Protein AF-A0A372JVY8-F1 (afdb_monomer)

Sequence (72 aa):
MALASLGVSLNAHAATRDEQEKACRGDAMKFCSADIPDKDKITACMKQHKSELSPGCRAMFKPDNQSSGQSD

Mean predicted aligned error: 11.06 Å

Nearest PDB structures (foldseek):
  4v4b-assembly1_BP  TM=3.095E-01  e=8.633E+00  Saccharomyces cerevisiae
  1x59-assembly1_A  TM=2.773E-01  e=8.633E+00  Homo sapiens

Solvent-accessible surface area (backbone atoms only — not comparable to full-atom values): 4642 Å² total; per-residue (Å²): 140,82,88,81,79,82,77,80,81,76,77,78,77,71,78,45,52,67,58,20,50,53,40,38,52,54,39,39,58,73,76,26,47,90,33,63,88,42,63,67,53,32,52,53,44,49,62,74,41,44,89,75,38,51,73,54,29,36,52,77,75,48,96,75,93,76,92,70,67,87,77,128

pLDDT: mean 77.88, std 17.15, range [40.41, 95.62]

Radius o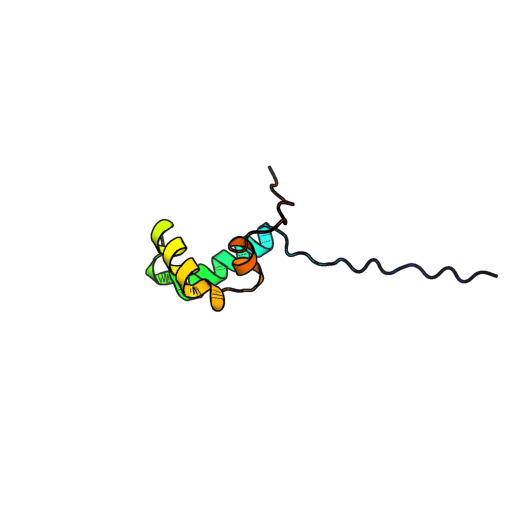f gyration: 17.7 Å; Cα contacts (8 Å, |Δi|>4): 45; chains: 1; bounding box: 55×44×28 Å

Structure (mmCIF, N/CA/C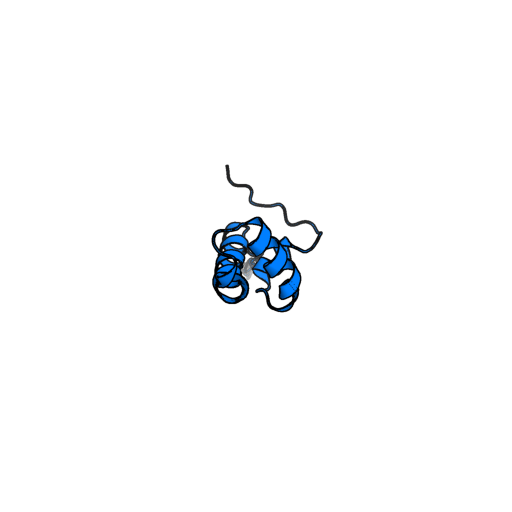/O backbone):
data_AF-A0A372JVY8-F1
#
_entry.id   AF-A0A372JVY8-F1
#
loop_
_atom_site.group_PDB
_atom_site.id
_atom_site.type_symbol
_atom_site.label_atom_id
_atom_site.label_alt_id
_atom_site.label_comp_id
_atom_site.label_asym_id
_atom_site.label_entity_id
_atom_site.label_seq_id
_atom_site.pdbx_PDB_ins_code
_atom_site.Cartn_x
_atom_site.Cartn_y
_atom_site.Cartn_z
_atom_site.occupancy
_atom_site.B_iso_or_equiv
_atom_site.auth_seq_id
_atom_site.auth_comp_id
_atom_site.auth_asym_id
_atom_site.auth_atom_id
_atom_site.pdbx_PDB_model_num
ATOM 1 N N . MET A 1 1 ? 44.970 28.599 4.799 1.00 54.22 1 MET A N 1
ATOM 2 C CA . MET A 1 1 ? 43.853 29.072 3.945 1.00 54.22 1 MET A CA 1
ATOM 3 C C . MET A 1 1 ? 43.868 28.181 2.704 1.00 54.22 1 MET A C 1
ATOM 5 O O . MET A 1 1 ? 44.916 28.130 2.090 1.00 54.22 1 MET A O 1
ATOM 9 N N . ALA A 1 2 ? 42.880 27.374 2.321 1.00 49.56 2 ALA A N 1
ATOM 10 C CA . ALA A 1 2 ? 41.522 27.128 2.796 1.00 49.56 2 ALA A CA 1
ATOM 11 C C . ALA A 1 2 ? 41.197 25.627 2.595 1.00 49.56 2 ALA A C 1
ATOM 13 O O . ALA A 1 2 ? 41.541 25.057 1.564 1.00 49.56 2 ALA A O 1
ATOM 14 N N . LEU A 1 3 ? 40.565 24.995 3.587 1.00 57.03 3 LEU A N 1
ATOM 15 C CA . LEU A 1 3 ? 40.025 23.635 3.499 1.00 57.03 3 LEU A CA 1
ATOM 16 C C . LEU A 1 3 ? 38.560 23.765 3.064 1.00 57.03 3 LEU A C 1
ATOM 18 O O . LEU A 1 3 ? 37.724 24.166 3.869 1.00 57.03 3 LEU A O 1
ATOM 22 N N . ALA A 1 4 ? 38.254 23.498 1.795 1.00 59.38 4 ALA A N 1
ATOM 23 C CA . ALA A 1 4 ? 36.878 23.465 1.306 1.00 59.38 4 ALA A CA 1
ATOM 24 C C . ALA A 1 4 ? 36.383 22.013 1.311 1.00 59.38 4 ALA A C 1
ATOM 26 O O . ALA A 1 4 ? 36.685 21.232 0.411 1.00 59.38 4 ALA A O 1
ATOM 27 N N . SER A 1 5 ? 35.670 21.648 2.373 1.00 62.25 5 SER A N 1
ATOM 28 C CA . SER A 1 5 ? 35.014 20.353 2.539 1.00 62.25 5 SER A CA 1
ATOM 29 C C . SER A 1 5 ? 33.943 20.170 1.461 1.00 62.25 5 SER A C 1
ATOM 31 O O . SER A 1 5 ? 32.988 20.945 1.403 1.00 62.25 5 SER A O 1
ATOM 33 N N . LEU A 1 6 ? 34.086 19.148 0.613 1.00 67.25 6 LEU A N 1
ATOM 34 C CA . LEU A 1 6 ? 33.034 18.748 -0.318 1.00 67.25 6 LEU A CA 1
ATOM 35 C C . LEU A 1 6 ? 31.839 18.233 0.494 1.00 67.25 6 LEU A C 1
ATOM 37 O O . LEU A 1 6 ? 31.949 17.255 1.233 1.00 67.25 6 LEU A O 1
ATOM 41 N N . GLY A 1 7 ? 30.708 18.929 0.382 1.00 59.53 7 GLY A N 1
ATOM 42 C CA . GLY A 1 7 ? 29.456 18.541 1.016 1.00 59.53 7 GLY A CA 1
ATOM 43 C C . GLY A 1 7 ? 28.944 17.218 0.450 1.00 59.53 7 GLY A C 1
ATOM 44 O O . GLY A 1 7 ? 28.725 17.094 -0.752 1.00 59.53 7 GLY A O 1
ATOM 45 N N . VAL A 1 8 ? 28.733 16.233 1.321 1.00 58.12 8 VAL A N 1
ATOM 46 C CA . VAL A 1 8 ? 27.947 15.037 1.005 1.00 58.12 8 VAL A CA 1
ATOM 47 C C . VAL A 1 8 ? 26.489 15.471 0.876 1.00 58.12 8 VAL A C 1
ATOM 49 O O . VAL A 1 8 ? 25.833 15.779 1.872 1.00 58.12 8 VAL A O 1
ATOM 52 N N . SER A 1 9 ? 25.975 15.517 -0.353 1.00 63.66 9 SER A N 1
ATOM 53 C CA . SER A 1 9 ? 24.536 15.557 -0.595 1.00 63.66 9 SER A CA 1
ATOM 54 C C . SER A 1 9 ? 23.945 14.240 -0.099 1.00 63.66 9 SER A C 1
ATOM 56 O O . SER A 1 9 ? 24.062 13.201 -0.745 1.00 63.66 9 SER A O 1
ATOM 58 N N . LEU A 1 10 ? 23.348 14.271 1.090 1.00 56.41 10 LEU A N 1
ATOM 59 C CA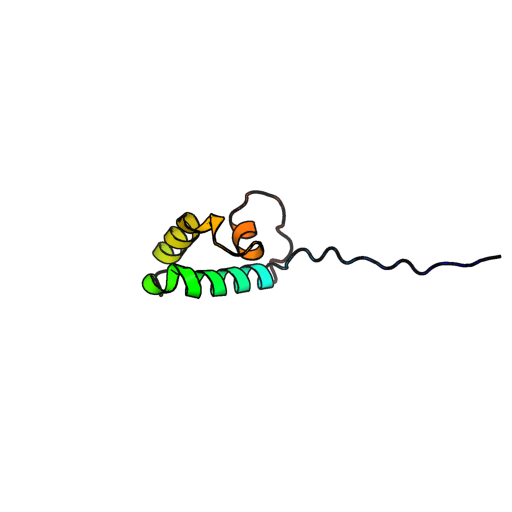 . LEU A 1 10 ? 22.550 13.169 1.597 1.00 56.41 10 LEU A CA 1
ATOM 60 C C . LEU A 1 10 ? 21.270 13.139 0.754 1.00 56.41 10 LEU A C 1
ATOM 62 O O . LEU A 1 10 ? 20.353 13.926 0.984 1.00 56.41 10 LEU A O 1
ATOM 66 N N . ASN A 1 11 ? 21.224 12.275 -0.263 1.00 55.03 11 ASN A N 1
ATOM 67 C CA . ASN A 1 11 ? 19.977 11.961 -0.947 1.00 55.03 11 ASN A CA 1
ATOM 68 C C . ASN A 1 11 ? 18.992 11.467 0.116 1.00 55.03 11 ASN A C 1
ATOM 70 O O . ASN A 1 11 ? 19.091 10.336 0.601 1.00 55.03 11 ASN A O 1
ATOM 74 N N . ALA A 1 12 ? 18.041 12.319 0.491 1.00 54.59 12 ALA A N 1
ATOM 75 C CA . ALA A 1 12 ? 16.812 11.871 1.108 1.00 54.59 12 ALA A CA 1
ATOM 76 C C . ALA A 1 12 ? 16.146 10.961 0.071 1.00 54.59 12 ALA A C 1
ATOM 78 O O . ALA A 1 12 ? 15.585 11.437 -0.914 1.00 54.59 12 ALA A O 1
ATOM 79 N N . HIS A 1 13 ? 16.310 9.647 0.232 1.00 53.22 13 HIS A N 1
ATOM 80 C CA . HIS A 1 13 ? 15.701 8.648 -0.635 1.00 53.22 13 HIS A CA 1
ATOM 81 C C . HIS A 1 13 ? 14.208 8.616 -0.321 1.00 53.22 13 HIS A C 1
ATOM 83 O O . HIS A 1 13 ? 13.711 7.745 0.389 1.00 53.22 13 HIS A O 1
ATOM 89 N N . ALA A 1 14 ? 13.490 9.615 -0.817 1.00 60.47 14 ALA A N 1
ATOM 90 C CA . ALA A 1 14 ? 12.070 9.483 -1.014 1.00 60.47 14 ALA A CA 1
ATOM 91 C C . ALA A 1 14 ? 11.875 8.300 -1.971 1.00 60.47 14 ALA A C 1
ATOM 93 O O . ALA A 1 14 ? 12.410 8.312 -3.082 1.00 60.47 14 ALA A O 1
ATOM 94 N N . ALA A 1 15 ? 11.196 7.244 -1.515 1.00 66.69 15 ALA A N 1
ATOM 95 C CA . ALA A 1 15 ? 10.924 6.084 -2.353 1.00 66.69 15 ALA A CA 1
ATOM 96 C C . ALA A 1 15 ? 10.226 6.563 -3.632 1.00 66.69 15 ALA A C 1
ATOM 98 O O . ALA A 1 15 ? 9.214 7.267 -3.556 1.00 66.69 15 ALA A O 1
ATOM 99 N N . THR A 1 16 ? 10.780 6.218 -4.794 1.00 80.88 16 THR A N 1
ATOM 100 C CA . THR A 1 16 ? 10.190 6.583 -6.086 1.00 80.88 16 THR A CA 1
ATOM 101 C C . THR A 1 16 ? 8.816 5.931 -6.228 1.00 80.88 16 THR A C 1
ATOM 103 O O . THR A 1 16 ? 8.512 4.944 -5.551 1.00 80.88 16 THR A O 1
ATOM 106 N N . ARG A 1 17 ? 7.959 6.456 -7.115 1.00 78.25 17 ARG A N 1
ATOM 107 C CA . ARG A 1 17 ? 6.650 5.835 -7.372 1.00 78.25 17 ARG A CA 1
ATOM 108 C C . ARG A 1 17 ? 6.833 4.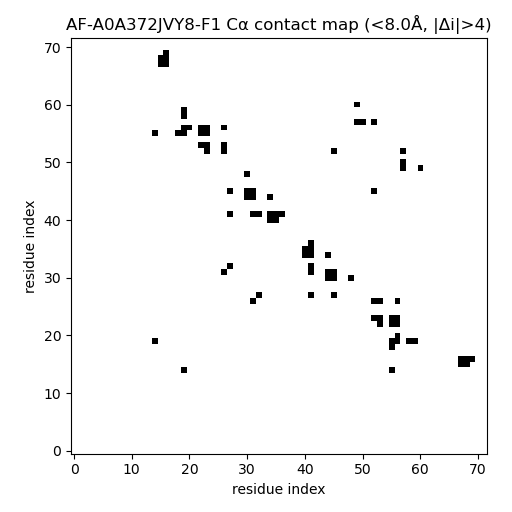357 -7.773 1.00 78.25 17 ARG A C 1
ATOM 110 O O . ARG A 1 17 ? 6.136 3.498 -7.235 1.00 78.25 17 ARG A O 1
ATOM 117 N N . ASP A 1 18 ? 7.786 4.056 -8.652 1.00 83.38 18 ASP A N 1
ATOM 118 C CA . ASP A 1 18 ? 8.093 2.683 -9.078 1.00 83.38 18 ASP A CA 1
ATOM 119 C C . ASP A 1 18 ? 8.385 1.753 -7.888 1.00 83.38 18 ASP A C 1
ATOM 121 O O . ASP A 1 18 ? 7.738 0.716 -7.724 1.00 83.38 18 ASP A O 1
ATOM 125 N N . GLU A 1 19 ? 9.255 2.185 -6.974 1.00 82.94 19 GLU A N 1
ATOM 126 C CA . GLU A 1 19 ? 9.577 1.428 -5.763 1.00 82.94 19 GLU A CA 1
ATOM 127 C C . GLU A 1 19 ? 8.343 1.229 -4.869 1.00 82.94 19 GLU A C 1
ATOM 129 O O . GLU A 1 19 ? 8.117 0.135 -4.348 1.00 82.94 19 GLU A O 1
ATOM 134 N N . GLN A 1 20 ? 7.486 2.247 -4.735 1.00 83.94 20 GLN A N 1
ATOM 135 C CA . GLN A 1 20 ? 6.225 2.130 -3.996 1.00 83.94 20 GLN A CA 1
ATOM 136 C C . GLN A 1 20 ? 5.236 1.170 -4.678 1.00 83.94 20 GLN A C 1
ATOM 138 O O . GLN A 1 20 ? 4.517 0.435 -4.001 1.00 83.94 20 GLN A O 1
ATOM 143 N N . GLU A 1 21 ? 5.184 1.144 -6.013 1.00 85.69 21 GLU A N 1
ATOM 144 C CA . GLU A 1 21 ? 4.333 0.213 -6.761 1.00 85.69 21 GLU A CA 1
ATOM 145 C C . GLU A 1 21 ? 4.818 -1.224 -6.603 1.00 85.69 21 GLU A C 1
ATOM 147 O O . GLU A 1 21 ? 4.028 -2.128 -6.322 1.00 85.69 21 GLU A O 1
ATOM 152 N N . LYS A 1 22 ? 6.127 -1.434 -6.729 1.00 88.69 22 LYS A N 1
ATOM 153 C CA . LYS A 1 22 ? 6.761 -2.733 -6.533 1.00 88.69 22 LYS A CA 1
ATOM 154 C C . LYS A 1 22 ? 6.560 -3.241 -5.109 1.00 88.69 22 LYS A C 1
ATOM 156 O O . LYS A 1 22 ? 6.247 -4.420 -4.928 1.00 88.69 22 LYS A O 1
ATOM 161 N N . ALA A 1 23 ? 6.647 -2.353 -4.120 1.00 89.12 23 ALA A N 1
ATOM 162 C CA . ALA A 1 23 ? 6.319 -2.660 -2.735 1.00 89.12 23 ALA A CA 1
ATOM 163 C C . ALA A 1 23 ? 4.848 -3.092 -2.590 1.00 89.12 23 ALA A C 1
ATOM 165 O O . ALA A 1 23 ? 4.575 -4.164 -2.052 1.00 89.12 23 ALA A O 1
ATOM 166 N N . CYS A 1 24 ? 3.908 -2.340 -3.176 1.00 90.88 24 CYS A N 1
ATOM 167 C CA . CYS A 1 24 ? 2.492 -2.713 -3.185 1.00 90.88 24 CYS A CA 1
ATOM 168 C C . CYS A 1 24 ? 2.214 -4.047 -3.877 1.00 90.88 24 CYS A C 1
ATOM 170 O O . CYS A 1 24 ? 1.369 -4.806 -3.413 1.00 90.88 24 CYS A O 1
ATOM 172 N N . ARG A 1 25 ? 2.924 -4.362 -4.965 1.00 90.94 25 ARG A N 1
ATOM 173 C CA . ARG A 1 25 ? 2.805 -5.648 -5.660 1.00 90.94 25 ARG A CA 1
ATOM 174 C C . ARG A 1 25 ? 3.271 -6.800 -4.768 1.00 90.94 25 ARG A C 1
ATOM 176 O O . ARG A 1 25 ? 2.582 -7.812 -4.690 1.00 90.94 25 ARG A O 1
ATOM 183 N N . GLY A 1 26 ? 4.403 -6.642 -4.080 1.00 92.12 26 GLY A N 1
ATOM 184 C CA . GLY A 1 26 ? 4.901 -7.632 -3.122 1.00 92.12 26 GLY A CA 1
AT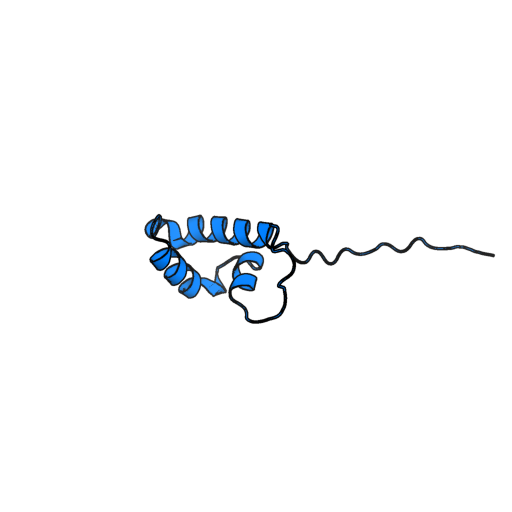OM 185 C C . GLY A 1 26 ? 3.936 -7.854 -1.955 1.00 92.12 26 GLY A C 1
ATOM 186 O O . GLY A 1 26 ? 3.628 -8.998 -1.621 1.00 92.12 26 GLY A O 1
ATOM 187 N N . ASP A 1 27 ? 3.399 -6.770 -1.393 1.00 93.06 27 ASP A N 1
ATOM 188 C CA . ASP A 1 27 ? 2.418 -6.837 -0.310 1.00 93.06 27 ASP A CA 1
ATOM 189 C C . ASP A 1 27 ? 1.097 -7.477 -0.767 1.00 93.06 27 ASP A C 1
ATOM 191 O O . ASP A 1 27 ? 0.561 -8.342 -0.080 1.00 93.06 27 ASP A O 1
ATOM 195 N N . ALA A 1 28 ? 0.594 -7.125 -1.953 1.00 92.69 28 ALA A N 1
ATOM 196 C CA . ALA A 1 28 ? -0.621 -7.720 -2.507 1.00 92.69 28 ALA A CA 1
ATOM 197 C C . ALA A 1 28 ? -0.475 -9.236 -2.705 1.00 92.69 28 ALA A C 1
ATOM 199 O O . ALA A 1 28 ? -1.381 -9.986 -2.363 1.00 92.69 28 ALA A O 1
ATOM 200 N N . MET A 1 29 ? 0.675 -9.710 -3.188 1.00 93.69 29 MET A N 1
ATOM 201 C CA . MET A 1 29 ? 0.938 -11.151 -3.315 1.00 93.69 29 MET A CA 1
ATOM 202 C C . MET A 1 29 ? 1.032 -11.840 -1.947 1.00 93.69 29 MET A C 1
ATOM 204 O O . MET A 1 29 ? 0.604 -12.983 -1.789 1.00 93.69 29 MET A O 1
ATOM 208 N N . LYS A 1 30 ? 1.588 -11.154 -0.945 1.00 93.81 30 LYS A N 1
ATOM 209 C CA . LYS A 1 30 ? 1.795 -11.707 0.396 1.00 93.81 30 LYS A CA 1
ATOM 210 C C . LYS A 1 30 ? 0.507 -11.786 1.217 1.00 93.81 30 LYS A C 1
ATOM 212 O O . LYS A 1 30 ? 0.299 -12.792 1.888 1.00 93.81 30 LYS A O 1
ATOM 217 N N . PHE A 1 31 ? -0.313 -10.738 1.184 1.00 94.00 31 PHE A N 1
ATOM 218 C CA . PHE A 1 31 ? -1.498 -10.598 2.036 1.00 94.00 31 PHE A CA 1
ATOM 219 C C . PHE A 1 31 ? -2.811 -10.855 1.285 1.00 94.00 31 PHE A C 1
ATOM 221 O O . PHE A 1 31 ? -3.740 -11.403 1.864 1.00 94.00 31 PHE A O 1
ATOM 228 N N . CYS A 1 32 ? -2.876 -10.513 -0.004 1.00 95.62 32 CYS A N 1
ATOM 229 C CA . CYS A 1 32 ? -4.104 -10.506 -0.809 1.00 95.62 32 CYS A CA 1
ATOM 230 C C . CYS A 1 32 ? -4.053 -11.490 -1.992 1.00 95.62 32 CYS A C 1
ATOM 232 O O .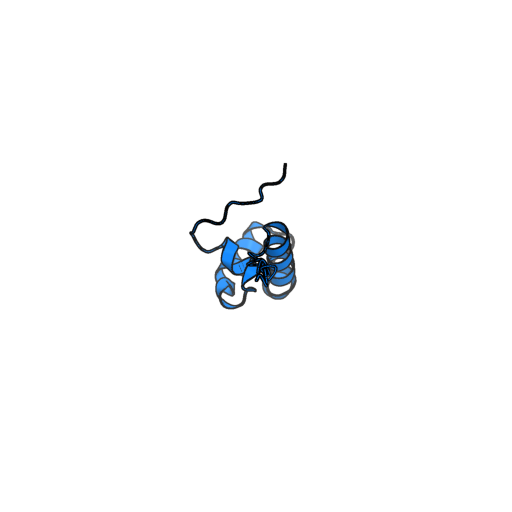 CYS A 1 32 ? -4.742 -11.297 -2.993 1.00 95.62 32 CYS A O 1
ATOM 234 N N . SER A 1 33 ? -3.225 -12.543 -1.926 1.00 94.44 33 SER A N 1
ATOM 235 C CA . SER A 1 33 ? -3.072 -13.492 -3.043 1.00 94.44 33 SER A CA 1
ATOM 236 C C . SER A 1 33 ? -4.350 -14.259 -3.374 1.00 94.44 33 SER A C 1
ATOM 238 O O . SER A 1 33 ? -4.552 -14.617 -4.531 1.00 94.44 33 SER A O 1
ATOM 240 N N . ALA A 1 34 ? -5.228 -14.459 -2.389 1.00 94.94 34 ALA A N 1
ATOM 241 C CA . ALA A 1 34 ? -6.536 -15.085 -2.577 1.00 94.94 34 ALA A CA 1
ATOM 242 C C . ALA A 1 34 ? -7.492 -14.247 -3.447 1.00 94.94 34 ALA A C 1
ATOM 244 O O . ALA A 1 34 ? -8.423 -14.794 -4.034 1.00 94.94 34 ALA A O 1
ATOM 245 N N . ASP A 1 35 ? -7.252 -12.939 -3.546 1.00 94.12 35 ASP A N 1
ATOM 246 C CA . ASP A 1 35 ? -8.077 -12.007 -4.313 1.00 94.12 35 ASP A CA 1
ATOM 247 C C . ASP A 1 35 ? -7.568 -11.805 -5.748 1.00 94.12 35 ASP A C 1
ATOM 249 O O . ASP A 1 35 ? -8.244 -11.184 -6.563 1.00 94.12 35 ASP A O 1
ATOM 253 N N . ILE A 1 36 ? -6.396 -12.345 -6.103 1.00 89.62 36 ILE A N 1
ATOM 254 C CA . ILE A 1 36 ? -5.858 -12.276 -7.468 1.00 89.62 36 ILE A CA 1
ATOM 255 C C . ILE A 1 36 ? -6.708 -13.146 -8.406 1.00 89.62 36 ILE A C 1
ATOM 257 O O . ILE A 1 36 ? -6.984 -14.298 -8.076 1.00 89.62 36 ILE A O 1
ATOM 261 N N . PRO A 1 37 ? -7.077 -12.658 -9.609 1.00 91.88 37 PRO A N 1
ATOM 262 C CA . PRO A 1 37 ? -6.634 -11.419 -10.268 1.00 91.88 37 PRO A CA 1
ATOM 263 C C . PRO A 1 37 ? -7.581 -10.210 -10.109 1.00 91.88 37 PRO A C 1
ATOM 265 O O . PRO A 1 37 ? -7.436 -9.226 -10.836 1.00 91.88 37 PRO A O 1
ATOM 268 N N . ASP A 1 38 ? -8.554 -10.264 -9.200 1.00 94.50 38 ASP A N 1
ATOM 269 C CA . ASP A 1 38 ? -9.569 -9.225 -9.017 1.00 94.50 38 ASP A CA 1
ATOM 270 C C . ASP A 1 38 ? -8.979 -7.969 -8.350 1.00 94.50 38 ASP A C 1
ATOM 272 O O . ASP A 1 38 ? -8.731 -7.909 -7.145 1.00 94.50 38 ASP A O 1
ATOM 276 N N . LYS A 1 39 ? -8.755 -6.926 -9.156 1.00 89.00 39 LYS A N 1
ATOM 277 C CA . LYS A 1 39 ? -8.177 -5.655 -8.693 1.00 89.00 39 LYS A CA 1
ATOM 278 C C . LYS A 1 39 ? -9.022 -4.947 -7.635 1.00 89.00 39 LYS A C 1
ATOM 280 O O . LYS A 1 39 ? -8.450 -4.251 -6.792 1.00 89.00 39 LYS A O 1
ATOM 285 N N . ASP A 1 40 ? -10.343 -5.088 -7.680 1.00 92.31 40 ASP A N 1
ATOM 286 C CA . ASP A 1 40 ? -11.239 -4.413 -6.742 1.00 92.31 40 ASP A CA 1
ATOM 287 C C . ASP A 1 40 ? -11.134 -5.075 -5.366 1.00 92.31 40 ASP A C 1
ATOM 289 O O . ASP A 1 40 ? -10.872 -4.410 -4.357 1.00 92.31 40 ASP A O 1
ATOM 293 N N . LYS A 1 41 ? -11.165 -6.414 -5.348 1.00 95.00 41 LYS A N 1
ATOM 294 C CA . LYS A 1 41 ? -10.942 -7.201 -4.131 1.00 95.00 41 LYS A CA 1
ATOM 295 C C . LYS A 1 41 ? -9.546 -7.012 -3.552 1.00 95.00 41 LYS A C 1
ATOM 297 O O . LYS A 1 41 ? -9.428 -6.781 -2.351 1.00 95.00 41 LYS A O 1
ATOM 302 N N . ILE A 1 42 ? -8.501 -6.996 -4.385 1.00 92.44 42 ILE A N 1
ATOM 303 C CA . ILE A 1 42 ? -7.134 -6.699 -3.928 1.00 92.44 42 ILE A CA 1
ATOM 304 C C . ILE A 1 42 ? -7.090 -5.316 -3.274 1.00 92.44 42 ILE A C 1
ATOM 306 O O . ILE A 1 42 ? -6.520 -5.157 -2.199 1.00 92.44 42 ILE A O 1
ATO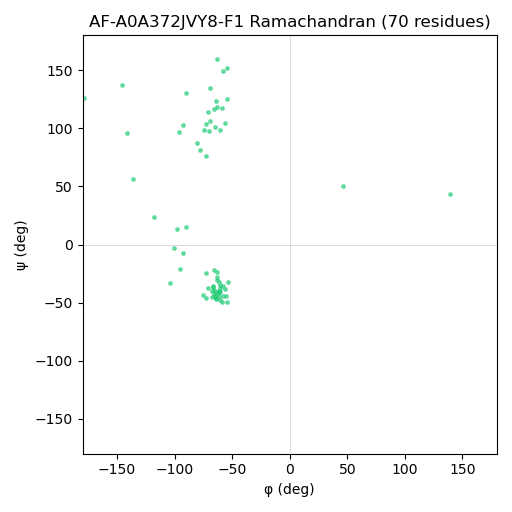M 310 N N . THR A 1 43 ? -7.721 -4.307 -3.878 1.00 90.44 43 THR A N 1
ATOM 311 C CA . THR A 1 43 ? -7.745 -2.950 -3.318 1.00 90.44 43 THR A CA 1
ATOM 312 C C . THR A 1 43 ? -8.478 -2.909 -1.975 1.00 90.44 43 THR A C 1
ATOM 314 O O . THR A 1 43 ? -8.024 -2.232 -1.049 1.00 90.44 43 THR A O 1
ATOM 317 N N . ALA A 1 44 ? -9.591 -3.633 -1.837 1.00 94.25 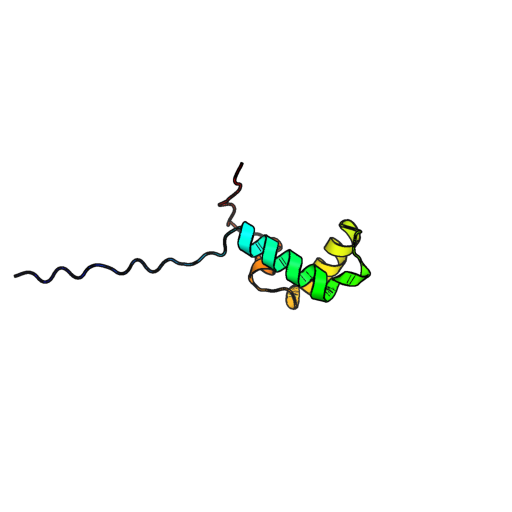44 ALA A N 1
ATOM 318 C CA . ALA A 1 44 ? -10.309 -3.765 -0.573 1.00 94.25 44 ALA A CA 1
ATOM 319 C C . ALA A 1 44 ? -9.458 -4.476 0.495 1.00 94.25 44 ALA A C 1
ATOM 321 O O . ALA A 1 44 ? -9.319 -3.952 1.602 1.00 94.25 44 ALA A O 1
ATOM 322 N N . CYS A 1 45 ? -8.819 -5.594 0.144 1.00 95.12 45 CYS A N 1
ATOM 323 C CA . CYS A 1 45 ? -7.905 -6.326 1.017 1.00 95.12 45 CYS A CA 1
ATOM 324 C C . CYS A 1 45 ? -6.731 -5.441 1.471 1.00 95.12 45 CYS A C 1
ATOM 326 O O . CYS A 1 45 ? -6.490 -5.279 2.666 1.00 95.12 45 CYS A O 1
ATOM 328 N N . MET A 1 46 ? -6.049 -4.750 0.554 1.00 92.50 46 MET A N 1
ATOM 329 C CA . MET A 1 46 ? -4.930 -3.865 0.902 1.00 92.50 46 MET A CA 1
ATOM 330 C C . MET A 1 46 ? -5.350 -2.719 1.832 1.00 92.50 46 MET A C 1
ATOM 332 O O . MET A 1 46 ? -4.584 -2.325 2.711 1.00 92.50 46 MET A O 1
ATOM 336 N N . LYS A 1 47 ? -6.572 -2.189 1.682 1.00 91.44 47 LYS A N 1
ATOM 337 C CA . LYS A 1 47 ? -7.120 -1.182 2.607 1.00 91.44 47 LYS A CA 1
ATOM 338 C C . LYS A 1 47 ? -7.338 -1.753 4.009 1.00 91.44 47 LYS A C 1
ATOM 340 O O . LYS A 1 47 ? -7.054 -1.049 4.977 1.00 91.44 47 LYS A O 1
ATOM 345 N N . GLN A 1 48 ? -7.802 -2.997 4.122 1.00 93.19 48 GLN A N 1
ATOM 346 C CA . GLN A 1 48 ? -7.964 -3.691 5.405 1.00 93.19 48 GLN A CA 1
ATOM 347 C C . GLN A 1 48 ? -6.606 -3.978 6.062 1.00 93.19 48 GLN A C 1
ATOM 349 O O . GLN A 1 48 ? -6.440 -3.744 7.255 1.00 93.19 48 GLN A O 1
ATOM 354 N N . HIS A 1 49 ? -5.607 -4.362 5.267 1.00 92.88 49 HIS A N 1
ATOM 355 C CA . HIS A 1 49 ? -4.250 -4.676 5.723 1.00 92.88 49 HIS A CA 1
ATOM 356 C C . HIS A 1 49 ? -3.296 -3.471 5.729 1.00 92.88 49 HIS A C 1
ATOM 358 O O . HIS A 1 49 ? -2.083 -3.637 5.845 1.00 92.88 49 HIS A O 1
ATOM 364 N N . LYS A 1 50 ? -3.795 -2.229 5.642 1.00 89.88 50 LYS A N 1
ATOM 365 C CA . LYS A 1 50 ? -2.969 -1.011 5.493 1.00 89.88 50 LYS A CA 1
ATOM 366 C C . LYS A 1 50 ? -1.876 -0.859 6.563 1.00 89.88 50 LYS A C 1
ATOM 368 O O . LYS A 1 50 ? -0.818 -0.294 6.283 1.00 89.88 50 LYS A O 1
ATOM 373 N N . SER A 1 51 ? -2.117 -1.336 7.784 1.00 90.31 51 SER A N 1
ATOM 374 C CA . SER A 1 51 ? -1.142 -1.351 8.886 1.00 90.31 51 SER A CA 1
ATOM 375 C C . SER A 1 51 ? -0.028 -2.389 8.723 1.00 90.31 51 SER A C 1
ATOM 377 O O . SER A 1 51 ? 1.053 -2.194 9.280 1.00 90.31 51 SER A O 1
ATOM 379 N N . GLU A 1 52 ? -0.275 -3.451 7.961 1.00 91.12 52 GLU A N 1
ATOM 380 C CA . GLU A 1 52 ? 0.651 -4.559 7.690 1.00 91.12 52 GLU A CA 1
ATOM 381 C C . GLU A 1 52 ? 1.435 -4.365 6.387 1.00 91.12 52 GLU A C 1
ATOM 383 O O . GLU A 1 52 ? 2.524 -4.915 6.244 1.00 91.12 52 GLU A O 1
ATOM 388 N N . LEU A 1 53 ? 0.930 -3.528 5.471 1.00 91.06 53 LEU A N 1
ATOM 389 C CA . LEU A 1 53 ? 1.639 -3.154 4.245 1.00 91.06 53 LEU A CA 1
ATOM 390 C C . LEU A 1 53 ? 3.000 -2.523 4.546 1.00 91.06 53 LEU A C 1
ATOM 392 O O . LEU A 1 53 ? 3.162 -1.789 5.528 1.00 91.06 53 LEU A O 1
ATOM 396 N N . SER A 1 54 ? 3.952 -2.709 3.636 1.00 90.12 54 SER A N 1
ATOM 397 C CA . SER A 1 54 ? 5.244 -2.034 3.680 1.00 90.12 54 SER A CA 1
ATOM 398 C C . SER A 1 54 ? 5.095 -0.501 3.760 1.00 90.12 54 SER A C 1
ATOM 400 O O . SER A 1 54 ? 4.114 0.067 3.263 1.00 90.12 54 SER A O 1
ATOM 402 N N . PRO A 1 55 ? 6.066 0.220 4.353 1.00 87.75 55 PRO A N 1
ATOM 403 C CA . PRO A 1 55 ? 6.020 1.681 4.441 1.00 87.75 55 PRO A CA 1
ATOM 404 C C . PRO A 1 55 ? 5.873 2.362 3.073 1.00 87.75 55 PRO A C 1
ATOM 406 O O . PRO A 1 55 ? 5.121 3.329 2.954 1.00 87.75 55 PRO A O 1
ATOM 409 N N . GLY A 1 56 ? 6.540 1.818 2.046 1.00 86.62 56 GLY A N 1
ATOM 410 C CA . GLY A 1 56 ? 6.460 2.304 0.669 1.00 86.62 56 GLY A CA 1
ATOM 411 C C . GLY A 1 56 ? 5.058 2.158 0.085 1.00 86.62 56 GLY A C 1
ATOM 412 O O . GLY A 1 56 ? 4.518 3.122 -0.448 1.00 86.62 56 GLY A O 1
ATOM 413 N N . CYS A 1 57 ? 4.410 1.004 0.263 1.00 90.25 57 CYS A N 1
ATOM 414 C CA . CYS A 1 57 ? 3.044 0.845 -0.220 1.00 90.25 57 CYS A CA 1
ATOM 415 C C . CYS A 1 57 ? 2.032 1.663 0.594 1.00 90.25 57 CYS A C 1
ATOM 417 O O . CYS A 1 57 ? 1.101 2.254 0.054 1.00 90.25 57 CYS A O 1
ATOM 419 N N . ARG A 1 58 ? 2.224 1.763 1.912 1.00 89.00 58 ARG A N 1
ATOM 420 C CA . ARG A 1 58 ? 1.338 2.526 2.800 1.00 89.00 58 ARG A CA 1
ATOM 421 C C . ARG A 1 58 ? 1.320 4.019 2.474 1.00 89.00 58 ARG A C 1
ATOM 423 O O . ARG A 1 58 ? 0.288 4.658 2.688 1.00 89.00 58 ARG A O 1
ATOM 430 N N . ALA A 1 59 ? 2.430 4.558 1.965 1.00 84.94 59 ALA A N 1
ATOM 431 C CA . ALA A 1 59 ? 2.529 5.940 1.503 1.00 84.94 59 ALA A CA 1
ATOM 432 C C . ALA A 1 59 ? 1.508 6.250 0.393 1.00 84.94 59 ALA A C 1
ATOM 434 O O . ALA A 1 59 ? 0.883 7.303 0.442 1.00 84.94 59 ALA A O 1
ATOM 435 N N . MET A 1 60 ? 1.211 5.290 -0.491 1.00 81.50 60 MET A N 1
ATOM 436 C CA . MET A 1 60 ? 0.195 5.430 -1.549 1.00 81.50 60 MET A CA 1
ATOM 437 C C . MET A 1 60 ? -1.231 5.637 -1.022 1.00 81.50 60 MET A C 1
ATOM 439 O O . MET A 1 60 ? -2.089 6.162 -1.727 1.00 81.50 60 MET A O 1
ATOM 443 N N . PHE A 1 61 ? -1.507 5.212 0.212 1.00 83.31 61 PHE A N 1
ATOM 444 C CA . PHE A 1 61 ? -2.820 5.338 0.848 1.00 83.31 61 PHE A CA 1
ATOM 445 C C . PHE A 1 61 ? -2.897 6.515 1.828 1.00 83.31 61 PHE A C 1
ATOM 447 O O . PHE A 1 61 ? -3.936 6.703 2.474 1.00 83.31 61 PHE A O 1
ATOM 454 N N . LYS A 1 62 ? -1.803 7.250 2.048 1.00 76.81 62 LYS A N 1
ATOM 455 C CA . LYS A 1 62 ? -1.803 8.454 2.881 1.00 76.81 62 LYS A CA 1
ATOM 456 C C . LYS A 1 62 ? -2.102 9.666 1.991 1.00 76.81 62 LYS A C 1
ATOM 458 O O . LYS A 1 62 ? -1.454 9.817 0.961 1.00 76.81 62 LYS A O 1
ATOM 463 N N . PRO A 1 63 ? -3.050 10.539 2.367 1.00 60.00 63 PRO A N 1
ATOM 464 C CA . PRO A 1 63 ? -3.150 11.841 1.736 1.00 60.00 63 PRO A CA 1
ATOM 465 C C . PRO A 1 63 ? -2.003 12.698 2.279 1.00 60.00 63 PRO A C 1
ATOM 467 O O . PRO A 1 63 ? -2.106 13.139 3.415 1.00 60.00 63 PRO A O 1
ATOM 470 N N . ASP A 1 64 ? -0.891 12.830 1.546 1.00 51.81 64 ASP A N 1
ATOM 471 C CA . ASP A 1 64 ? -0.211 14.122 1.337 1.00 51.81 64 ASP A CA 1
ATOM 472 C C . ASP A 1 64 ? 1.039 14.018 0.429 1.00 51.81 64 ASP A C 1
ATOM 474 O O . ASP A 1 64 ? 1.957 13.236 0.672 1.00 51.81 64 ASP A O 1
ATOM 478 N N . ASN A 1 65 ? 1.022 14.853 -0.616 1.00 53.09 65 ASN A N 1
ATOM 479 C CA . ASN A 1 65 ? 2.138 15.556 -1.268 1.00 53.09 65 ASN A CA 1
ATOM 480 C C . ASN A 1 65 ? 3.446 14.822 -1.634 1.00 53.09 65 ASN A C 1
ATOM 482 O O . ASN A 1 65 ? 4.540 15.334 -1.410 1.00 53.09 65 ASN A O 1
ATOM 486 N N . GLN A 1 66 ? 3.376 13.675 -2.307 1.00 50.34 66 GLN A N 1
ATOM 487 C CA . GLN A 1 66 ? 4.521 13.203 -3.100 1.00 50.34 66 GLN A CA 1
ATOM 488 C C . GLN A 1 66 ? 4.092 12.667 -4.466 1.00 50.34 66 GLN A C 1
ATOM 490 O O . GLN A 1 66 ? 4.365 11.539 -4.866 1.00 50.34 66 GLN A O 1
ATOM 495 N N . SER A 1 67 ? 3.405 13.535 -5.208 1.00 51.78 67 SER A N 1
ATOM 496 C CA . SER A 1 67 ? 3.307 13.429 -6.660 1.00 51.78 67 SER A CA 1
ATOM 497 C C . SER A 1 67 ? 4.604 13.956 -7.276 1.00 51.78 67 SER A C 1
ATOM 499 O O . SER A 1 67 ? 4.679 15.103 -7.707 1.00 51.78 67 SER A O 1
ATOM 501 N N . SER A 1 68 ? 5.645 13.133 -7.315 1.00 56.03 68 SER A N 1
ATOM 502 C CA . SER A 1 68 ? 6.808 13.391 -8.166 1.00 56.03 68 SER A CA 1
ATOM 503 C C . SER A 1 68 ? 7.300 12.077 -8.759 1.00 56.03 68 SER A C 1
ATOM 505 O O . SER A 1 68 ? 8.024 11.308 -8.132 1.00 56.03 68 SER A O 1
ATOM 507 N N . GLY A 1 69 ? 6.840 11.812 -9.982 1.00 52.44 69 GLY A N 1
ATOM 508 C CA . GLY A 1 69 ? 7.257 10.658 -10.776 1.00 52.44 69 GLY A CA 1
ATOM 509 C C . GLY A 1 69 ? 6.119 9.985 -11.532 1.00 52.44 69 GLY A C 1
ATOM 510 O O . GLY A 1 69 ? 6.033 8.763 -11.523 1.00 52.44 69 GLY A O 1
ATOM 511 N N . GLN A 1 70 ? 5.232 10.765 -12.152 1.00 49.59 70 GLN A N 1
ATOM 512 C CA . GLN A 1 70 ? 4.451 10.276 -13.281 1.00 49.59 70 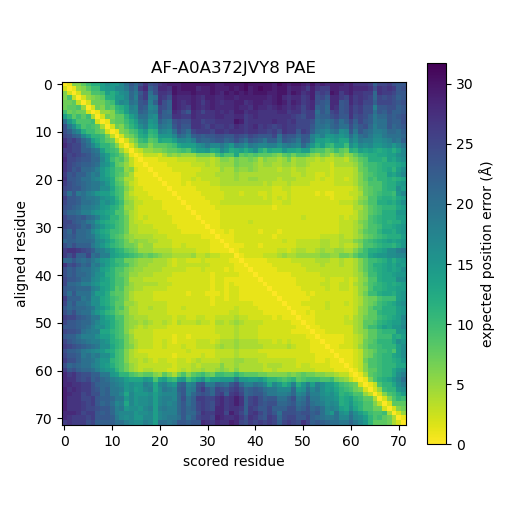GLN A CA 1
ATOM 513 C C . GLN A 1 70 ? 5.374 10.371 -14.499 1.00 49.59 70 GLN A C 1
ATOM 515 O O . GLN A 1 70 ? 5.482 11.424 -15.117 1.00 49.59 70 GLN A O 1
ATOM 520 N N . SER A 1 71 ? 6.159 9.322 -14.729 1.00 44.22 71 SER A N 1
ATOM 521 C CA . SER A 1 71 ? 6.850 9.107 -15.998 1.00 44.22 71 SER A CA 1
ATOM 522 C C . SER A 1 71 ? 5.802 8.724 -17.037 1.00 44.22 71 SER A C 1
ATOM 524 O O . SER A 1 71 ? 5.141 7.695 -16.878 1.00 44.22 71 SER A O 1
ATOM 526 N N . ASP A 1 72 ? 5.631 9.610 -18.017 1.00 40.41 72 ASP A N 1
ATOM 527 C CA . ASP A 1 72 ? 5.190 9.254 -19.369 1.00 40.41 72 ASP A CA 1
ATOM 528 C C . ASP A 1 72 ? 6.165 8.225 -19.967 1.00 40.41 72 ASP A C 1
ATOM 530 O O . ASP A 1 72 ? 7.394 8.406 -19.764 1.00 40.41 72 ASP A O 1
#

Secondary structure (DSSP, 8-state):
----PPP------PPPHHHHHHHHHHHHHHHSGGGTT-HHHHHHHHHHTTTTS-HHHHHTTS-S--------

Foldseek 3Di:
DDDDDDDDPPPPCPPALVNLVVQLVVVLCVFVVVCPPPPVSSVVRCVVCLVVGDPSPNVVVDDDDDPDDPDD